Protein AF-A0A0B0PE53-F1 (afdb_monomer)

Radius of gyration: 48.27 Å; Cα contacts (8 Å, |Δi|>4): 19; chains: 1; bounding box: 64×44×140 Å

Secondary structure (DSSP, 8-state):
---HHHHHHHHHHHHHHHHHHHHHH-TTS-HHHHHHHHHHHHHHHHHHHHHHHHHHHHHHHHHHHHHHHHHHHHHHHHHHHHHHHHHH-SSSSHHHHHHHHHHHHHHHHHHHHHHHHHHHHHHHHHHHHHHHHHHHHTT-

Solvent-accessible surface area (backbone atoms only — not comparable to full-atom values): 7884 Å² total; per-residue (Å²): 131,82,52,70,70,54,53,52,52,51,52,52,54,53,52,47,56,55,52,52,58,49,32,74,72,40,81,85,53,56,70,80,59,45,60,59,47,51,52,48,53,55,53,48,51,50,51,50,51,52,53,52,52,49,53,50,50,54,51,51,51,52,51,50,52,54,50,52,51,51,54,52,51,52,51,50,54,51,54,50,50,54,50,52,53,60,71,71,63,75,85,74,63,68,70,53,53,53,51,52,53,55,52,53,54,52,54,52,56,51,52,53,53,53,52,55,51,52,51,54,52,51,53,53,53,50,54,52,55,53,51,52,53,58,53,57,67,74,74,113

Organism: Gossypium arboreum (NCBI:txid29729)

Mean predicted aligned error: 17.13 Å

Structure (mmCIF, N/CA/C/O backbone):
data_AF-A0A0B0PE53-F1
#
_entry.id   AF-A0A0B0PE53-F1
#
loop_
_atom_site.group_PDB
_atom_site.id
_atom_site.type_symbol
_atom_site.label_atom_id
_atom_site.label_alt_id
_atom_site.label_comp_id
_atom_site.label_asym_id
_atom_site.label_entity_id
_atom_site.label_seq_id
_atom_site.pdbx_PDB_ins_code
_atom_site.Cartn_x
_atom_site.Cartn_y
_atom_site.Cartn_z
_atom_site.occupancy
_atom_site.B_iso_or_equiv
_atom_site.auth_seq_id
_atom_site.auth_comp_id
_atom_site.auth_asym_id
_atom_site.auth_atom_id
_atom_site.pdbx_PDB_model_num
ATOM 1 N N . MET A 1 1 ? -27.395 4.308 7.782 1.00 54.19 1 MET A N 1
ATOM 2 C CA . MET A 1 1 ? -26.184 4.439 8.612 1.00 54.19 1 MET A CA 1
ATOM 3 C C . MET A 1 1 ? -26.620 5.073 9.913 1.00 54.19 1 MET A C 1
ATOM 5 O O . MET A 1 1 ? -27.136 6.182 9.872 1.00 54.19 1 MET A O 1
ATOM 9 N N . THR A 1 2 ? -26.555 4.344 11.019 1.00 57.62 2 THR A N 1
ATOM 10 C CA . THR A 1 2 ? -26.742 4.935 12.347 1.00 57.62 2 THR A CA 1
ATOM 11 C C . THR A 1 2 ? -25.523 5.797 12.652 1.00 57.62 2 THR A C 1
ATOM 13 O O . THR A 1 2 ? -24.411 5.466 12.244 1.00 57.62 2 THR A O 1
ATOM 16 N N . SER A 1 3 ? -25.730 6.948 13.283 1.00 84.38 3 SER A N 1
ATOM 17 C CA . SER A 1 3 ? -24.624 7.776 13.756 1.00 84.38 3 SER A CA 1
ATOM 18 C C . SER A 1 3 ? -23.896 7.056 14.893 1.00 84.38 3 SER A C 1
ATOM 20 O O . SER A 1 3 ? -24.521 6.325 15.658 1.00 84.38 3 SER A O 1
ATOM 22 N N . GLU A 1 4 ? -22.590 7.282 15.025 1.00 85.31 4 GLU A N 1
ATOM 23 C CA . GLU A 1 4 ? -21.739 6.734 16.097 1.00 85.31 4 GLU A CA 1
ATOM 24 C C . GLU A 1 4 ? -22.359 6.945 17.490 1.00 85.31 4 GLU A C 1
ATOM 26 O O . GLU A 1 4 ? -22.450 6.021 18.293 1.00 85.31 4 GLU A O 1
ATOM 31 N N . ALA A 1 5 ? -22.929 8.131 17.729 1.00 87.81 5 ALA A N 1
ATOM 32 C CA . ALA A 1 5 ? -23.667 8.438 18.954 1.00 87.81 5 ALA A CA 1
ATOM 33 C C . ALA A 1 5 ? -24.902 7.539 19.174 1.00 87.81 5 ALA A C 1
ATOM 35 O O . ALA A 1 5 ? -25.217 7.200 20.311 1.00 87.81 5 ALA A O 1
ATOM 36 N N . GLY A 1 6 ? -25.598 7.141 18.104 1.00 92.06 6 GLY A N 1
ATOM 37 C CA . GLY A 1 6 ? -26.724 6.208 18.177 1.00 92.06 6 GLY A CA 1
ATOM 38 C C . GLY A 1 6 ? -26.287 4.778 18.498 1.00 92.06 6 GLY A C 1
ATOM 39 O O . GLY A 1 6 ? -26.958 4.095 19.263 1.00 92.06 6 GLY A O 1
ATOM 40 N N . GLU A 1 7 ? -25.138 4.340 17.980 1.00 90.31 7 GLU A N 1
ATOM 41 C CA . GLU A 1 7 ? -24.580 3.018 18.290 1.00 90.31 7 GLU A CA 1
ATOM 42 C C . GLU A 1 7 ? -24.066 2.938 19.736 1.00 90.31 7 GLU A C 1
ATOM 44 O O . GLU A 1 7 ? -24.326 1.959 20.434 1.00 90.31 7 GLU A O 1
ATOM 49 N N . ILE A 1 8 ? -23.400 3.993 20.222 1.00 91.31 8 ILE A N 1
ATOM 50 C CA . ILE A 1 8 ? -22.969 4.095 21.625 1.00 91.31 8 ILE A CA 1
ATOM 51 C C . ILE A 1 8 ? -24.186 4.101 22.559 1.00 91.31 8 ILE A C 1
ATOM 53 O O . ILE A 1 8 ? -24.166 3.438 23.593 1.00 91.31 8 ILE A O 1
ATOM 57 N N . MET A 1 9 ? -25.266 4.798 22.193 1.00 91.50 9 MET A N 1
ATOM 58 C CA . MET A 1 9 ? -26.500 4.828 22.983 1.00 91.50 9 MET A CA 1
ATOM 59 C C . MET A 1 9 ? -27.156 3.444 23.101 1.00 91.50 9 MET A C 1
ATOM 61 O O . MET A 1 9 ? -27.571 3.068 24.198 1.00 91.50 9 MET A O 1
ATOM 65 N N . GLU A 1 10 ? -27.213 2.670 22.013 1.00 93.00 10 GLU A N 1
ATOM 66 C CA . GLU A 1 10 ? -27.718 1.289 22.054 1.00 93.00 10 GLU A CA 1
ATOM 67 C C . GLU A 1 10 ? -26.821 0.380 22.908 1.00 93.00 10 GLU A C 1
ATOM 69 O O . GLU A 1 10 ? -27.326 -0.317 23.787 1.00 93.00 10 GLU A O 1
ATOM 74 N N . LYS A 1 11 ? -25.489 0.462 22.758 1.00 92.31 11 LYS A N 1
ATOM 75 C CA . LYS A 1 11 ? -24.537 -0.300 23.593 1.00 92.31 11 LYS A CA 1
ATOM 76 C C . LYS A 1 11 ? -24.671 0.030 25.079 1.00 92.31 11 LYS A C 1
ATOM 78 O O . LYS A 1 11 ? -24.628 -0.869 25.914 1.00 92.31 11 LYS A O 1
ATOM 83 N N . LEU A 1 12 ? -24.851 1.305 25.428 1.00 91.81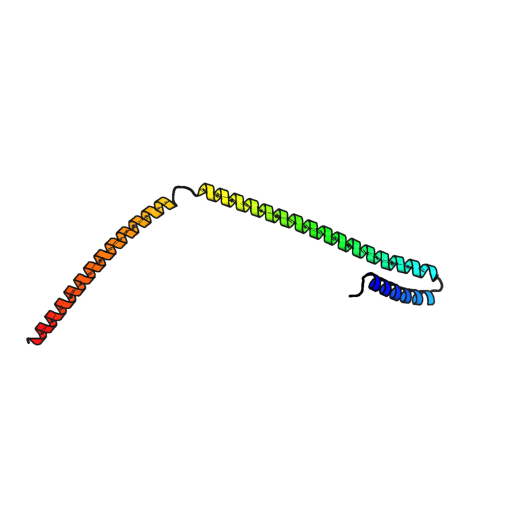 12 LEU A N 1
ATOM 84 C CA . LEU A 1 12 ? -25.088 1.723 26.813 1.00 91.81 12 LEU A CA 1
ATOM 85 C C . LEU A 1 12 ? -26.391 1.124 27.361 1.00 91.81 12 LEU A C 1
ATOM 87 O O . LEU A 1 12 ? -26.417 0.663 28.500 1.00 91.81 12 LEU A O 1
ATOM 91 N N . LYS A 1 13 ? -27.459 1.090 26.555 1.00 92.25 13 LYS A N 1
ATOM 92 C CA . LYS A 1 13 ? -28.759 0.525 26.943 1.00 92.25 13 LYS A CA 1
ATOM 93 C C . LYS A 1 13 ? -28.705 -0.995 27.123 1.00 92.25 13 LYS A C 1
ATOM 95 O O . LYS A 1 13 ? -29.251 -1.504 28.099 1.00 92.25 13 LYS A O 1
ATO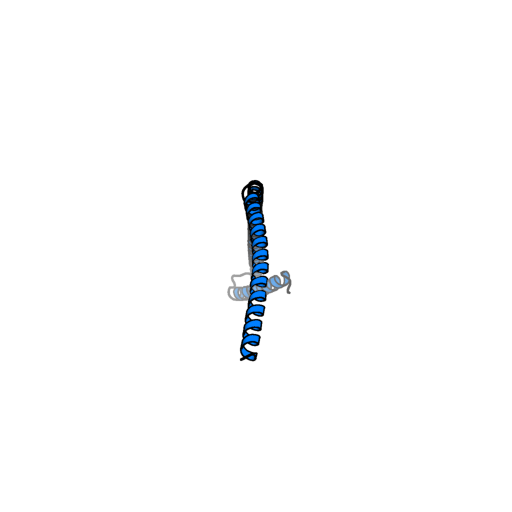M 100 N N . GLU A 1 14 ? -28.018 -1.702 26.228 1.00 92.75 14 GLU A N 1
ATOM 101 C CA . GLU A 1 14 ? -27.769 -3.145 26.329 1.00 92.75 14 GLU A CA 1
ATOM 102 C C . GLU A 1 14 ? -26.943 -3.475 27.580 1.00 92.75 14 GLU A C 1
ATOM 104 O O . GLU A 1 14 ? -27.356 -4.286 28.412 1.00 92.75 14 GLU A O 1
ATOM 109 N N . LYS A 1 15 ? -25.827 -2.764 27.789 1.00 91.31 15 LYS A N 1
ATOM 110 C CA . LYS A 1 15 ? -24.951 -2.970 28.950 1.00 91.31 15 LYS A CA 1
ATOM 111 C C . LYS A 1 15 ? -25.646 -2.654 30.274 1.00 91.31 15 LYS A C 1
ATOM 113 O O . LYS A 1 15 ? -25.382 -3.314 31.279 1.00 91.31 15 LYS A O 1
ATOM 118 N N . LYS A 1 16 ? -26.562 -1.683 30.278 1.00 89.06 16 LYS A N 1
ATOM 119 C CA . LYS A 1 16 ? -27.407 -1.380 31.435 1.00 89.06 16 LYS A CA 1
ATOM 120 C C . LYS A 1 16 ? -28.317 -2.544 31.806 1.00 89.06 16 LYS A C 1
ATOM 122 O O . LYS A 1 16 ? -28.345 -2.919 32.974 1.00 89.06 16 LYS A O 1
ATOM 127 N N . ALA A 1 17 ? -28.985 -3.155 30.829 1.00 89.62 17 ALA A N 1
ATOM 128 C CA . ALA A 1 17 ? -29.819 -4.329 31.074 1.00 89.62 17 ALA A CA 1
ATOM 129 C C . ALA A 1 17 ? -28.999 -5.512 31.628 1.00 89.62 17 ALA A C 1
ATOM 131 O O . ALA A 1 17 ? -29.432 -6.169 32.573 1.00 89.62 17 ALA A O 1
ATOM 132 N N . GLU A 1 18 ? -27.785 -5.744 31.111 1.00 87.69 18 GLU A N 1
ATOM 133 C CA . GLU A 1 18 ? -26.878 -6.771 31.646 1.00 87.69 18 GLU A CA 1
ATOM 134 C C . GLU A 1 18 ? -26.531 -6.520 33.121 1.00 87.69 18 GLU A C 1
ATOM 136 O O . GLU A 1 18 ? -26.708 -7.400 33.962 1.00 87.69 18 GLU A O 1
ATOM 141 N N . TYR A 1 19 ? -26.072 -5.318 33.475 1.00 84.38 19 TYR A N 1
ATOM 142 C CA . TYR A 1 19 ? -25.681 -5.030 34.857 1.00 84.38 19 TYR A CA 1
ATOM 143 C C . TYR A 1 19 ? -26.871 -4.986 35.833 1.00 84.38 19 TYR A C 1
ATOM 145 O O . TYR A 1 19 ? -26.710 -5.384 36.986 1.00 84.38 19 TYR A O 1
ATOM 153 N N . GLU A 1 20 ? -28.060 -4.558 35.398 1.00 84.81 20 GLU A N 1
ATOM 154 C CA . GLU A 1 20 ? -29.277 -4.534 36.227 1.00 84.81 20 GLU A CA 1
ATOM 155 C C . GLU A 1 20 ? -29.734 -5.955 36.607 1.00 84.81 20 GLU A C 1
ATOM 157 O O . GLU A 1 20 ? -30.103 -6.207 37.756 1.00 84.81 20 GLU A O 1
ATOM 162 N N . THR A 1 21 ? -29.601 -6.924 35.690 1.00 86.12 21 THR A N 1
ATOM 163 C CA . THR A 1 21 ? -29.866 -8.344 35.994 1.00 86.12 21 THR A CA 1
ATOM 164 C C . THR A 1 21 ? -28.873 -8.931 37.004 1.00 86.12 21 THR A C 1
ATOM 166 O O . THR A 1 21 ? -29.265 -9.692 37.894 1.00 86.12 21 THR A O 1
ATOM 169 N N . VAL A 1 22 ? -27.597 -8.536 36.926 1.00 82.31 22 VAL A N 1
ATOM 170 C CA . VAL A 1 22 ? -26.555 -8.958 37.877 1.00 82.31 22 VAL A CA 1
ATOM 171 C C . VAL A 1 22 ? -26.784 -8.340 39.256 1.00 82.31 22 VAL A C 1
ATOM 173 O O . VAL A 1 22 ? -26.758 -9.062 40.248 1.00 82.31 22 VAL A O 1
ATOM 176 N N . ALA A 1 23 ? -27.083 -7.044 39.338 1.00 76.75 23 ALA A N 1
ATOM 177 C CA . ALA A 1 23 ? -27.358 -6.366 40.607 1.00 76.75 23 ALA A CA 1
ATOM 178 C C . ALA A 1 23 ? -28.654 -6.845 41.279 1.00 76.75 23 ALA A C 1
ATOM 180 O O . ALA A 1 23 ? -28.739 -6.895 42.503 1.00 76.75 23 ALA A O 1
ATOM 181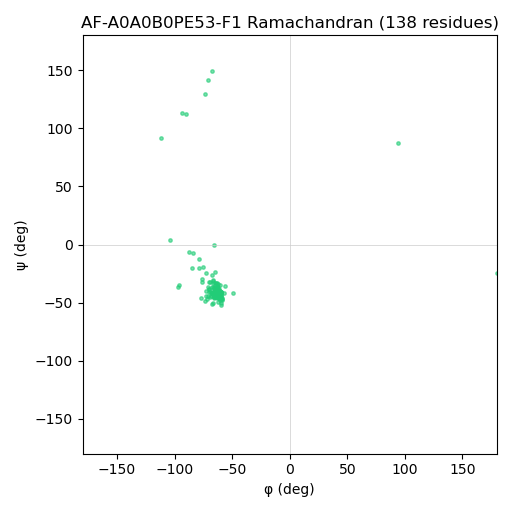 N N . SER A 1 24 ? -29.650 -7.271 40.493 1.00 80.44 24 SER A N 1
ATOM 182 C CA . SER A 1 24 ? -30.841 -7.934 41.035 1.00 80.44 24 SER A CA 1
ATOM 183 C C . SER A 1 24 ? -30.523 -9.281 41.700 1.00 80.44 24 SER A C 1
ATOM 185 O O . SER A 1 24 ? -31.311 -9.743 42.525 1.00 80.44 24 SER A O 1
ATOM 187 N N . THR A 1 25 ? -29.410 -9.923 41.334 1.00 82.50 25 THR A N 1
ATOM 188 C CA . THR A 1 25 ? -28.965 -11.212 41.893 1.00 82.50 25 THR A CA 1
ATOM 189 C C . THR A 1 25 ? -27.950 -11.016 43.023 1.00 82.50 25 THR A C 1
ATOM 191 O O . THR A 1 25 ? -27.955 -11.760 44.002 1.00 82.50 25 THR A O 1
ATOM 194 N N . ASP A 1 26 ? -27.102 -9.996 42.910 1.00 74.38 26 ASP A N 1
ATOM 195 C CA . ASP A 1 26 ? -26.085 -9.616 43.886 1.00 74.38 26 ASP A CA 1
ATOM 196 C C . ASP A 1 26 ? -26.455 -8.272 44.531 1.00 74.38 26 ASP A C 1
ATOM 198 O O . ASP A 1 26 ? -26.103 -7.197 44.040 1.00 74.38 26 ASP A O 1
ATOM 202 N N . SER A 1 27 ? -27.170 -8.333 45.664 1.00 70.81 27 SER A N 1
ATOM 203 C CA . SER A 1 27 ? -27.677 -7.143 46.370 1.00 70.81 27 SER A CA 1
ATOM 204 C C . SER A 1 27 ? -26.576 -6.244 46.954 1.00 70.81 27 SER A C 1
ATOM 206 O O . SER A 1 27 ? -26.888 -5.246 47.607 1.00 70.81 27 SER A O 1
ATOM 208 N N . SER A 1 28 ? -25.300 -6.606 46.787 1.00 71.38 28 SER A N 1
ATOM 209 C CA . SER A 1 28 ? -24.157 -5.782 47.185 1.00 71.38 28 SER A CA 1
ATOM 210 C C . SER A 1 28 ? -23.858 -4.649 46.190 1.00 71.38 28 SER A C 1
ATOM 212 O O . SER A 1 28 ? -23.117 -3.719 46.519 1.00 71.38 28 SER A O 1
ATOM 214 N N . VAL A 1 29 ? -24.456 -4.680 44.992 1.00 65.88 29 VAL A N 1
ATOM 215 C CA . VAL A 1 29 ? -24.217 -3.700 43.924 1.00 65.88 29 VAL A CA 1
ATOM 216 C C . VAL A 1 29 ? -25.249 -2.561 43.976 1.00 65.88 29 VAL A C 1
ATOM 218 O O . VAL A 1 29 ? -26.431 -2.758 43.711 1.00 65.88 29 VAL A O 1
ATOM 221 N N . ASN A 1 30 ? -24.806 -1.337 44.290 1.00 71.25 30 ASN A N 1
ATOM 222 C CA . ASN A 1 30 ? -25.643 -0.126 44.251 1.00 71.25 30 ASN A CA 1
ATOM 223 C C . ASN A 1 30 ? -25.920 0.319 42.796 1.00 71.25 30 ASN A C 1
ATOM 225 O O . ASN A 1 30 ? -24.974 0.508 42.033 1.00 71.25 30 ASN A O 1
ATOM 229 N N . LEU A 1 31 ? -27.189 0.561 42.442 1.00 66.69 31 LEU A N 1
ATOM 230 C CA . LEU A 1 31 ? -27.639 1.012 41.115 1.00 66.69 31 LEU A CA 1
ATOM 231 C C . LEU A 1 31 ? -26.963 2.313 40.639 1.00 66.69 31 LEU A C 1
ATOM 233 O O . LEU A 1 31 ? -26.625 2.433 39.467 1.00 66.69 31 LEU A O 1
ATOM 237 N N . GLU A 1 32 ? -26.677 3.262 41.532 1.00 68.56 32 GLU A N 1
ATOM 238 C CA . GLU A 1 32 ? -26.036 4.536 41.153 1.00 68.56 32 GLU A CA 1
ATOM 239 C C . GLU A 1 32 ? -24.527 4.376 40.851 1.00 68.56 32 GLU A C 1
ATOM 241 O O . GLU A 1 32 ? -23.928 5.165 40.118 1.00 68.56 32 GLU A O 1
ATOM 246 N N . ASN A 1 33 ? -23.911 3.283 41.326 1.00 77.69 33 ASN A N 1
ATOM 247 C CA . ASN A 1 33 ? -22.570 2.865 40.901 1.00 77.69 33 ASN A CA 1
ATOM 248 C C . ASN A 1 33 ? -22.580 2.145 39.542 1.00 77.69 33 ASN A C 1
ATOM 250 O O . ASN A 1 33 ? -21.536 2.075 38.892 1.00 77.69 33 ASN A O 1
ATOM 254 N N . ILE A 1 34 ? -23.724 1.609 39.106 1.00 80.19 34 ILE A N 1
ATOM 255 C CA . ILE A 1 34 ? -23.837 0.849 37.855 1.00 80.19 34 ILE A CA 1
ATOM 256 C C . ILE A 1 34 ? -23.771 1.782 36.649 1.00 80.19 34 ILE A C 1
ATOM 258 O O . ILE A 1 34 ? -22.960 1.540 35.758 1.00 80.19 34 ILE A O 1
ATOM 262 N N . ASP A 1 35 ? -24.542 2.871 36.641 1.00 82.94 35 ASP A N 1
ATOM 263 C CA . ASP A 1 35 ? -24.565 3.803 35.505 1.00 82.94 35 ASP A CA 1
ATOM 264 C C . ASP A 1 35 ? -23.175 4.424 35.257 1.00 82.94 35 ASP A C 1
ATOM 266 O O . ASP A 1 35 ? -22.672 4.413 34.131 1.00 82.94 35 ASP A O 1
ATOM 270 N N . ASN A 1 36 ? -22.486 4.864 36.316 1.00 85.62 36 ASN A N 1
ATOM 271 C CA . ASN A 1 36 ? -21.125 5.410 36.221 1.00 85.62 36 ASN A CA 1
ATOM 272 C C . ASN A 1 36 ? -20.102 4.378 35.719 1.00 85.62 36 ASN A C 1
ATOM 274 O O . ASN A 1 36 ? -19.207 4.705 34.932 1.00 85.62 36 ASN A O 1
ATOM 278 N N . ARG A 1 37 ? -20.234 3.120 36.154 1.00 85.44 37 ARG A N 1
ATOM 279 C CA . ARG A 1 37 ? -19.369 2.021 35.715 1.00 85.44 37 ARG A CA 1
ATOM 280 C C . ARG A 1 37 ? -19.601 1.667 34.247 1.00 85.44 37 ARG A C 1
ATOM 282 O O . ARG A 1 37 ? -18.632 1.550 33.507 1.00 85.44 37 ARG A O 1
ATOM 289 N N . ILE A 1 38 ? -20.856 1.577 33.805 1.00 88.75 38 ILE A N 1
ATOM 290 C CA . ILE A 1 38 ? -21.201 1.300 32.402 1.00 88.75 38 ILE A CA 1
ATOM 291 C C . ILE A 1 38 ? -20.664 2.395 31.480 1.00 88.75 38 ILE A C 1
ATOM 293 O O . ILE A 1 38 ? -20.059 2.086 30.454 1.00 88.75 38 ILE A O 1
ATOM 297 N N . ILE A 1 39 ? -20.853 3.666 31.849 1.00 87.75 39 ILE A N 1
ATOM 298 C CA . ILE A 1 39 ? -20.350 4.803 31.068 1.00 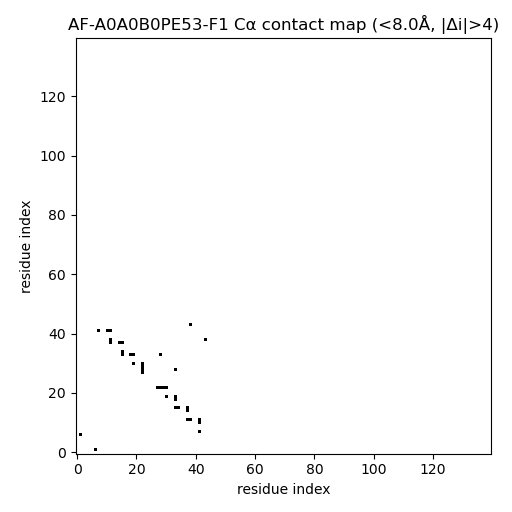87.75 39 ILE A CA 1
ATOM 299 C C . ILE A 1 39 ? -18.826 4.722 30.944 1.00 87.75 39 ILE A C 1
ATOM 301 O O . ILE A 1 39 ? -18.289 4.892 29.851 1.00 87.75 39 ILE A O 1
ATOM 305 N N . THR A 1 40 ? -18.132 4.412 32.041 1.00 88.94 40 THR A N 1
ATOM 306 C CA . THR A 1 40 ? -16.668 4.292 32.053 1.00 88.94 40 THR A CA 1
ATOM 307 C C . THR A 1 40 ? -16.183 3.122 31.196 1.00 88.94 40 THR A C 1
ATOM 309 O O . THR A 1 40 ? -15.240 3.288 30.426 1.00 88.94 40 THR A O 1
ATOM 312 N N . ASP A 1 41 ? -16.839 1.963 31.274 1.00 90.56 41 ASP A N 1
ATOM 313 C CA . ASP A 1 41 ? -16.470 0.773 30.503 1.00 90.56 41 ASP A CA 1
ATOM 314 C C . ASP A 1 41 ? -16.696 0.997 28.998 1.00 90.56 41 ASP A C 1
ATOM 316 O O . ASP A 1 41 ? -15.791 0.784 28.192 1.00 90.56 41 ASP A O 1
ATOM 320 N N . VAL A 1 42 ? -17.885 1.468 28.601 1.00 91.94 42 VAL A N 1
ATOM 321 C CA . VAL A 1 42 ? -18.235 1.656 27.183 1.00 91.94 42 VAL A CA 1
ATOM 322 C C . VAL A 1 42 ? -17.405 2.774 26.557 1.00 91.94 42 VAL A C 1
ATOM 324 O O . VAL A 1 42 ? -16.767 2.556 25.528 1.00 91.94 42 VAL A O 1
ATOM 327 N N . LEU A 1 43 ? -17.354 3.955 27.182 1.00 91.00 43 LEU A N 1
ATOM 328 C CA . LEU A 1 43 ? -16.588 5.080 26.635 1.00 91.00 43 LEU A CA 1
ATOM 329 C C . LEU A 1 43 ? -15.075 4.848 26.732 1.00 91.00 43 LEU A C 1
ATOM 331 O O . LEU A 1 43 ? -14.328 5.296 25.859 1.00 91.00 43 LEU A O 1
ATOM 335 N N . GLY A 1 44 ? -14.611 4.139 27.763 1.00 90.81 44 GLY A N 1
ATOM 336 C CA . GLY A 1 44 ? -13.205 3.778 27.931 1.00 90.81 44 GLY A CA 1
ATOM 337 C C . GLY A 1 44 ? -12.717 2.816 26.847 1.00 90.81 44 GLY A C 1
ATOM 338 O O . GLY A 1 44 ? -11.655 3.038 26.260 1.00 90.81 44 GLY A O 1
ATOM 339 N N . LEU A 1 45 ? -13.509 1.788 26.527 1.00 90.25 45 LEU A N 1
ATOM 340 C CA . LEU A 1 45 ? -13.203 0.851 25.443 1.00 90.25 45 LEU A CA 1
ATOM 341 C C . LEU A 1 45 ? -13.264 1.527 24.066 1.00 90.25 45 LEU A C 1
ATOM 343 O O . LEU A 1 45 ? -12.373 1.303 23.244 1.00 90.25 45 LEU A O 1
ATOM 347 N N . GLU A 1 46 ? -14.249 2.397 23.833 1.00 91.56 46 GLU A N 1
ATOM 348 C CA . GLU A 1 46 ? -14.359 3.169 22.588 1.00 91.56 46 GLU A CA 1
ATOM 349 C C . GLU A 1 46 ? -13.143 4.096 22.401 1.00 91.56 46 GLU A C 1
ATOM 351 O O . GLU A 1 46 ? -12.498 4.097 21.351 1.00 91.56 46 GLU A O 1
ATOM 356 N N . SER A 1 47 ? -12.729 4.793 23.466 1.00 91.44 47 SER A N 1
ATOM 357 C CA . SER A 1 47 ? -11.530 5.646 23.466 1.00 91.44 47 SER A CA 1
ATOM 358 C C . SER A 1 47 ? -10.254 4.848 23.173 1.00 91.44 47 SER A C 1
ATOM 360 O O . SER A 1 47 ? -9.375 5.297 22.430 1.00 91.44 47 SER A O 1
ATOM 362 N N . GLN A 1 48 ? -10.137 3.637 23.726 1.00 94.12 48 GLN A N 1
ATOM 363 C CA . GLN A 1 48 ? -9.011 2.743 23.457 1.00 94.12 48 GLN A CA 1
ATOM 364 C C . GLN A 1 48 ? -8.994 2.277 21.995 1.00 94.12 48 GLN A C 1
ATOM 366 O O . GLN A 1 48 ? -7.931 2.262 21.361 1.00 94.12 48 GLN A O 1
ATOM 371 N N . ALA A 1 49 ? -10.155 1.903 21.453 1.00 91.06 49 ALA A N 1
ATOM 372 C CA . ALA A 1 49 ? -10.297 1.514 20.057 1.00 91.06 49 ALA A CA 1
ATOM 373 C C . ALA A 1 49 ? -9.890 2.670 19.134 1.00 91.06 49 ALA A C 1
ATOM 375 O O . ALA A 1 49 ? -9.043 2.486 18.255 1.00 91.06 49 ALA A O 1
ATOM 376 N N . GLN A 1 50 ? -10.381 3.881 19.401 1.00 93.44 50 GLN A N 1
ATOM 377 C CA . GLN A 1 50 ? -10.041 5.079 18.641 1.00 93.44 50 GLN A CA 1
ATOM 378 C C . GLN A 1 50 ? -8.537 5.390 18.691 1.00 93.44 50 GLN A C 1
ATOM 380 O O . GLN A 1 50 ? -7.922 5.644 17.652 1.00 93.44 50 GLN A O 1
ATOM 385 N N . ALA A 1 51 ? -7.907 5.287 19.866 1.00 95.25 51 ALA A N 1
ATOM 386 C CA . ALA A 1 51 ? -6.463 5.473 20.014 1.00 95.25 51 ALA A CA 1
ATOM 387 C C . ALA A 1 51 ? -5.656 4.439 19.208 1.00 95.25 51 ALA A C 1
ATOM 389 O O . ALA A 1 51 ? -4.631 4.771 18.606 1.00 95.25 51 ALA A O 1
ATOM 390 N N . LYS A 1 52 ? -6.118 3.183 19.152 1.00 96.94 52 LYS A N 1
ATOM 391 C CA . LYS A 1 52 ? -5.483 2.132 18.344 1.00 96.94 52 LYS A CA 1
ATOM 392 C C . LYS A 1 52 ? -5.630 2.406 16.851 1.00 96.94 52 LYS A C 1
ATOM 394 O O . LYS A 1 52 ? -4.657 2.259 16.115 1.00 96.94 52 LYS A O 1
ATOM 399 N N . VAL A 1 53 ? -6.807 2.848 16.413 1.00 96.75 53 VAL A N 1
ATOM 400 C CA . VAL A 1 53 ? -7.033 3.247 15.020 1.00 96.75 53 VAL A CA 1
ATOM 401 C C . VAL A 1 53 ? -6.133 4.426 14.649 1.00 96.75 53 VAL A C 1
ATOM 403 O O . VAL A 1 53 ? -5.531 4.407 13.578 1.00 96.75 53 VAL A O 1
ATOM 406 N N . GLN A 1 54 ? -5.976 5.418 15.529 1.00 97.62 54 GLN A N 1
ATOM 407 C CA . GLN A 1 54 ? -5.100 6.554 15.256 1.00 97.62 54 GLN A CA 1
ATOM 408 C C . GLN A 1 54 ? -3.634 6.131 15.117 1.00 97.62 54 GLN A C 1
ATOM 410 O O . GLN A 1 54 ? -2.993 6.484 14.134 1.00 97.62 54 GLN A O 1
ATOM 415 N N . ARG A 1 55 ? -3.131 5.280 16.021 1.00 97.94 55 ARG A N 1
ATOM 416 C CA . ARG A 1 55 ? -1.771 4.725 15.906 1.00 97.94 55 ARG A CA 1
ATOM 417 C C . ARG A 1 55 ? -1.552 3.984 14.588 1.00 97.94 55 ARG A C 1
ATOM 419 O O . ARG A 1 55 ? -0.496 4.122 13.980 1.00 97.94 55 ARG A O 1
ATOM 426 N N . LEU A 1 56 ? -2.539 3.205 14.144 1.00 98.19 56 LEU A N 1
ATOM 427 C CA . LEU A 1 56 ? -2.470 2.512 12.856 1.00 98.19 56 LEU A CA 1
ATOM 428 C C . LEU A 1 56 ? -2.452 3.499 11.686 1.00 98.19 56 LEU A C 1
ATOM 430 O O . LEU A 1 56 ? -1.677 3.311 10.753 1.00 98.19 5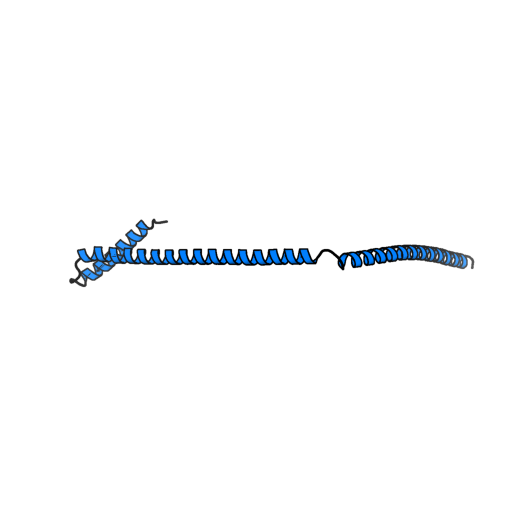6 LEU A O 1
ATOM 434 N N . ARG A 1 57 ? -3.257 4.569 11.740 1.00 98.06 57 ARG A N 1
ATOM 435 C CA . ARG A 1 57 ? -3.214 5.638 10.731 1.00 98.06 57 ARG A CA 1
ATOM 436 C C . ARG A 1 57 ? -1.831 6.277 10.659 1.00 98.06 57 ARG A C 1
ATOM 438 O O . ARG A 1 57 ? -1.288 6.392 9.565 1.00 98.06 57 ARG A O 1
ATOM 445 N N . ASP A 1 58 ? -1.242 6.615 11.801 1.00 97.88 58 ASP A N 1
ATOM 446 C CA . ASP A 1 58 ? 0.083 7.239 11.854 1.00 97.88 58 ASP A CA 1
ATOM 447 C C . ASP A 1 58 ? 1.166 6.305 11.280 1.00 97.88 58 ASP A C 1
ATOM 449 O O . ASP A 1 58 ? 2.020 6.735 10.503 1.00 97.88 58 ASP A O 1
ATOM 453 N N . GLN A 1 59 ? 1.093 5.002 11.581 1.00 98.19 59 GLN A N 1
ATOM 454 C CA . GLN A 1 59 ? 1.984 3.990 11.000 1.00 98.19 59 GLN A CA 1
ATOM 455 C C . GLN A 1 59 ? 1.828 3.872 9.481 1.00 98.19 59 GLN A C 1
ATOM 457 O O . GLN A 1 59 ? 2.830 3.806 8.768 1.00 98.19 59 GLN A O 1
ATOM 462 N N . ILE A 1 60 ? 0.591 3.870 8.977 1.00 97.62 60 ILE A N 1
ATOM 463 C CA . ILE A 1 60 ? 0.309 3.819 7.538 1.00 97.62 60 ILE A CA 1
ATOM 464 C C . ILE A 1 60 ? 0.890 5.049 6.842 1.00 97.62 60 ILE A C 1
ATOM 466 O O . ILE A 1 60 ? 1.570 4.901 5.829 1.00 97.62 60 ILE A O 1
ATOM 470 N N . VAL A 1 61 ? 0.679 6.245 7.396 1.00 97.81 61 VAL A N 1
ATOM 471 C CA . VAL A 1 61 ? 1.235 7.488 6.843 1.00 97.81 61 VAL A CA 1
ATOM 472 C C . VAL A 1 61 ? 2.760 7.420 6.812 1.00 97.81 61 VAL A C 1
ATOM 474 O O . VAL A 1 61 ? 3.364 7.691 5.777 1.00 97.81 61 VAL A O 1
ATOM 477 N N . HIS A 1 62 ? 3.392 6.987 7.903 1.00 97.31 62 HIS A N 1
ATOM 478 C CA . HIS A 1 62 ? 4.844 6.833 7.954 1.00 97.31 62 HIS A CA 1
ATOM 479 C C . HIS A 1 62 ? 5.364 5.846 6.894 1.00 97.31 62 HIS A C 1
ATOM 481 O O . HIS A 1 62 ? 6.328 6.140 6.187 1.00 97.31 62 HIS A O 1
ATOM 487 N N . MET A 1 63 ? 4.709 4.691 6.737 1.00 96.81 63 MET A N 1
ATOM 488 C CA . MET A 1 63 ? 5.060 3.708 5.706 1.00 96.81 63 MET A CA 1
ATOM 489 C C . MET A 1 63 ? 4.864 4.243 4.284 1.00 96.81 63 MET A C 1
ATOM 491 O O . MET A 1 63 ? 5.657 3.941 3.393 1.00 96.81 63 MET A O 1
ATOM 495 N N . GLN A 1 64 ? 3.817 5.033 4.048 1.00 96.88 64 GLN A N 1
ATOM 496 C CA . GLN A 1 64 ? 3.578 5.659 2.749 1.00 96.88 64 GLN A CA 1
ATOM 497 C C . GLN A 1 64 ? 4.677 6.667 2.413 1.00 96.88 64 GLN A C 1
ATOM 499 O O . GLN A 1 64 ? 5.209 6.628 1.305 1.00 96.88 64 GLN A O 1
ATOM 504 N N . VAL A 1 65 ? 5.058 7.520 3.369 1.00 97.00 65 VAL A N 1
ATOM 505 C CA . VAL A 1 65 ? 6.140 8.498 3.189 1.00 97.00 65 VAL A CA 1
ATOM 506 C C . VAL A 1 65 ? 7.455 7.791 2.864 1.00 97.00 65 VAL A C 1
ATOM 508 O O . VAL A 1 65 ? 8.070 8.107 1.846 1.00 97.00 65 VAL A O 1
ATOM 511 N N . SER A 1 66 ? 7.843 6.779 3.647 1.00 96.88 66 SER A N 1
ATOM 512 C CA . SER A 1 66 ? 9.096 6.054 3.401 1.00 96.88 66 SER A CA 1
ATOM 513 C C . SER A 1 66 ? 9.098 5.320 2.055 1.00 96.88 66 SER A C 1
ATOM 515 O O . SER A 1 66 ? 10.106 5.314 1.348 1.00 96.88 66 SER A O 1
ATOM 517 N N . THR A 1 67 ? 7.958 4.760 1.643 1.00 94.06 67 THR A N 1
ATOM 518 C CA . THR A 1 67 ? 7.817 4.105 0.333 1.00 94.06 67 THR A CA 1
ATOM 519 C C . THR A 1 67 ? 7.974 5.109 -0.811 1.00 94.06 67 THR A C 1
ATOM 521 O O . THR A 1 67 ? 8.687 4.845 -1.781 1.00 94.06 67 THR A O 1
ATOM 524 N N . VAL A 1 68 ? 7.347 6.284 -0.706 1.00 97.56 68 VAL A N 1
ATOM 525 C CA . VAL A 1 68 ? 7.463 7.346 -1.718 1.00 97.56 68 VAL A CA 1
ATOM 526 C C . VAL A 1 68 ? 8.901 7.858 -1.818 1.00 97.56 68 VAL A C 1
ATOM 528 O O . VAL A 1 68 ? 9.410 8.042 -2.927 1.00 97.56 68 VAL A O 1
ATOM 531 N N . GLU A 1 69 ? 9.585 8.038 -0.688 1.00 97.06 69 GLU A N 1
ATOM 532 C CA . GLU A 1 69 ? 10.997 8.432 -0.663 1.00 97.06 69 GLU A CA 1
ATOM 533 C C . GLU A 1 69 ? 11.894 7.404 -1.364 1.00 97.06 69 GLU A C 1
ATOM 535 O O . GLU A 1 69 ? 12.709 7.780 -2.214 1.00 97.06 69 GLU A O 1
ATOM 540 N N . GLN A 1 70 ? 11.700 6.109 -1.094 1.00 93.81 70 GLN A N 1
ATOM 541 C CA . GLN A 1 70 ? 12.443 5.036 -1.763 1.00 93.81 70 GLN A CA 1
ATOM 542 C C . GLN A 1 70 ? 12.200 5.024 -3.280 1.00 93.81 70 GLN A C 1
ATOM 544 O O . GLN A 1 70 ? 13.149 4.922 -4.061 1.00 93.81 70 GLN A O 1
ATOM 549 N N . ILE A 1 71 ? 10.949 5.193 -3.723 1.00 96.75 71 ILE A N 1
ATOM 550 C CA . ILE A 1 71 ? 10.608 5.283 -5.154 1.00 96.75 71 ILE A CA 1
ATOM 551 C C . ILE A 1 71 ? 11.305 6.484 -5.808 1.00 96.75 71 ILE A C 1
ATOM 553 O O . ILE A 1 71 ? 11.815 6.373 -6.930 1.00 96.75 71 ILE A O 1
ATOM 557 N N . ALA A 1 72 ? 11.350 7.629 -5.124 1.00 96.50 72 ALA A N 1
ATOM 558 C CA . ALA A 1 72 ? 12.041 8.816 -5.615 1.00 96.50 72 ALA A CA 1
ATOM 559 C C . ALA A 1 72 ? 13.559 8.593 -5.718 1.00 96.50 72 ALA A C 1
ATOM 561 O O . ALA A 1 72 ? 14.193 9.049 -6.675 1.00 96.50 72 ALA A O 1
ATOM 562 N N . GLU A 1 73 ? 14.159 7.874 -4.769 1.00 97.50 73 GLU A N 1
ATOM 563 C CA . GLU A 1 73 ? 15.581 7.531 -4.803 1.00 97.50 73 GLU A CA 1
ATOM 564 C C . GLU A 1 73 ? 15.921 6.599 -5.973 1.00 97.50 73 GLU A C 1
ATOM 566 O O . GLU A 1 73 ? 16.870 6.863 -6.720 1.00 97.50 73 GLU A O 1
ATOM 571 N N . VAL A 1 74 ? 15.120 5.552 -6.190 1.00 97.12 74 VAL A N 1
ATOM 572 C CA . VAL A 1 74 ? 15.277 4.639 -7.334 1.00 97.12 74 VAL A CA 1
ATOM 573 C C . VAL A 1 74 ? 15.168 5.405 -8.653 1.00 97.12 74 VAL A C 1
ATOM 575 O O . VAL A 1 74 ? 16.040 5.268 -9.514 1.00 97.12 74 VAL A O 1
ATOM 578 N N . HIS A 1 75 ? 14.174 6.287 -8.797 1.00 95.31 75 HIS A N 1
ATOM 579 C CA . HIS A 1 75 ? 14.041 7.136 -9.985 1.00 95.31 75 HIS A CA 1
ATOM 580 C C . HIS A 1 75 ? 15.253 8.051 -10.203 1.00 95.31 75 HIS A C 1
ATOM 582 O O . HIS A 1 75 ? 15.712 8.204 -11.338 1.00 95.31 75 HIS A O 1
ATOM 588 N N . ARG A 1 76 ? 15.814 8.642 -9.138 1.00 96.94 76 ARG A N 1
ATOM 589 C CA . ARG A 1 76 ? 17.045 9.447 -9.238 1.00 96.94 76 ARG A CA 1
ATOM 590 C C . ARG A 1 76 ? 18.229 8.610 -9.719 1.00 96.94 76 ARG A C 1
ATOM 592 O O . ARG A 1 76 ? 18.954 9.061 -10.607 1.00 96.94 76 ARG A O 1
ATOM 599 N N . LYS A 1 77 ? 18.416 7.404 -9.169 1.00 97.19 77 LYS A N 1
ATOM 600 C CA . LYS A 1 77 ? 19.486 6.479 -9.588 1.00 97.19 77 LYS A CA 1
ATOM 601 C C . LYS A 1 77 ? 19.337 6.092 -11.058 1.00 97.19 77 LYS A C 1
ATOM 603 O O . LYS A 1 77 ? 20.304 6.207 -11.808 1.00 97.19 77 LYS A O 1
ATOM 608 N N . TYR A 1 78 ? 18.126 5.740 -11.489 1.00 93.12 78 TYR A N 1
ATOM 609 C CA . TYR A 1 78 ? 17.838 5.419 -12.887 1.00 93.12 78 TYR A CA 1
ATOM 610 C C . TYR A 1 78 ? 18.154 6.591 -13.828 1.00 93.12 78 TYR A C 1
ATOM 612 O O . TYR A 1 78 ? 18.871 6.426 -14.814 1.00 93.12 78 TYR A O 1
ATOM 620 N N . LYS A 1 79 ? 17.707 7.807 -13.486 1.00 94.69 79 LYS A N 1
ATOM 621 C CA . LYS A 1 79 ? 17.991 9.016 -14.276 1.00 94.69 79 LYS A CA 1
ATOM 622 C C . LYS A 1 79 ? 19.492 9.294 -14.389 1.00 94.69 79 LYS A C 1
ATOM 624 O O . LYS A 1 79 ? 19.968 9.656 -15.464 1.00 94.69 79 LYS A O 1
ATOM 629 N N . LYS A 1 80 ? 20.247 9.103 -13.302 1.00 95.06 80 LYS A N 1
ATOM 630 C CA . LYS A 1 80 ? 21.709 9.255 -13.300 1.00 95.06 80 LYS A CA 1
ATOM 631 C C . LYS A 1 80 ? 22.381 8.227 -14.213 1.00 95.06 80 LYS A C 1
ATOM 633 O O . LYS A 1 80 ? 23.259 8.596 -14.987 1.00 95.06 80 LYS A O 1
ATOM 638 N N . LEU A 1 81 ? 21.940 6.970 -14.169 1.00 93.12 81 LEU A N 1
ATOM 639 C CA . LEU A 1 81 ? 22.457 5.915 -15.041 1.00 93.12 81 LEU A CA 1
ATOM 640 C C . LEU A 1 81 ? 22.162 6.210 -16.520 1.00 93.12 81 LEU A C 1
ATOM 642 O O . LEU A 1 81 ? 23.045 6.089 -17.365 1.00 93.12 81 LEU A O 1
ATOM 646 N N . GLN A 1 82 ? 20.955 6.688 -16.832 1.00 87.44 82 GLN A N 1
ATOM 647 C CA . GLN A 1 82 ? 20.580 7.095 -18.188 1.00 87.44 82 GLN A CA 1
ATOM 648 C C . GLN A 1 82 ? 21.454 8.251 -18.708 1.00 87.44 82 GLN A C 1
ATOM 650 O O . GLN A 1 82 ? 21.839 8.263 -19.877 1.00 87.44 82 GLN A O 1
ATOM 655 N N . GLN A 1 83 ? 21.796 9.214 -17.846 1.00 90.62 83 GLN A N 1
ATOM 656 C CA . GLN A 1 83 ? 22.716 10.304 -18.187 1.00 90.62 83 GLN A CA 1
ATOM 657 C C . GLN A 1 83 ? 24.143 9.805 -18.427 1.00 90.62 83 GLN A C 1
ATOM 659 O O . GLN A 1 83 ? 24.771 10.235 -19.390 1.00 90.62 83 GLN A O 1
ATOM 664 N N . GLN A 1 84 ? 24.639 8.886 -17.593 1.00 87.62 84 GLN A N 1
ATOM 665 C CA . GLN A 1 84 ? 25.956 8.274 -17.784 1.00 87.62 84 GLN A CA 1
ATOM 666 C C . GLN A 1 84 ? 26.029 7.513 -19.109 1.00 87.62 84 GLN A C 1
ATOM 668 O O . GLN A 1 84 ? 26.961 7.726 -19.875 1.00 87.62 84 GLN A O 1
ATOM 673 N N . LEU A 1 85 ? 25.018 6.703 -19.431 1.00 82.31 85 LEU A N 1
ATOM 674 C CA . LEU A 1 85 ? 24.968 5.984 -20.704 1.00 82.31 85 LEU A CA 1
ATOM 675 C C . LEU A 1 85 ? 24.921 6.944 -21.902 1.00 82.31 85 LEU A C 1
ATOM 677 O O . LEU A 1 85 ? 25.624 6.739 -22.888 1.00 82.31 85 LEU A O 1
ATOM 681 N N . ARG A 1 86 ? 24.149 8.035 -21.803 1.00 77.00 86 ARG A N 1
ATOM 682 C CA . ARG A 1 86 ? 24.121 9.085 -22.832 1.00 77.00 86 ARG A CA 1
ATOM 683 C C . ARG A 1 86 ? 25.484 9.765 -23.003 1.00 77.00 86 ARG A C 1
ATOM 685 O O . ARG A 1 86 ? 25.835 10.099 -24.127 1.00 77.00 86 ARG A O 1
ATOM 692 N N . ALA A 1 87 ? 26.236 9.967 -21.922 1.00 69.75 87 ALA A N 1
ATOM 693 C CA . ALA A 1 87 ? 27.573 10.557 -21.974 1.00 69.75 87 ALA A CA 1
ATOM 694 C C . ALA A 1 87 ? 28.633 9.604 -22.561 1.00 69.75 87 ALA A C 1
ATOM 696 O O . ALA A 1 87 ? 29.627 10.075 -23.099 1.00 69.75 87 ALA A O 1
ATOM 697 N N . VAL A 1 88 ? 28.414 8.286 -22.489 1.00 60.50 8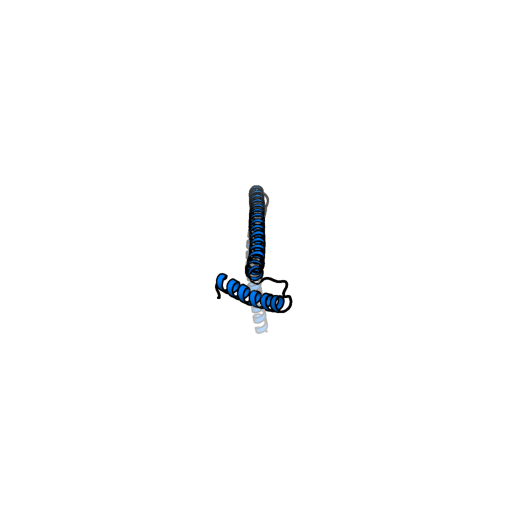8 VAL A N 1
ATOM 698 C CA . VAL A 1 88 ? 29.310 7.255 -23.051 1.00 60.50 88 VAL A CA 1
ATOM 699 C C . VAL A 1 88 ? 29.035 6.987 -24.542 1.00 60.50 88 VAL A C 1
ATOM 701 O O . VAL A 1 88 ? 29.901 6.480 -25.245 1.00 60.50 88 VAL A O 1
ATOM 704 N N . ALA A 1 89 ? 27.851 7.341 -25.050 1.00 55.53 89 ALA A N 1
ATOM 705 C CA . ALA A 1 89 ? 27.393 6.967 -26.389 1.00 55.53 89 ALA A CA 1
ATOM 706 C C . ALA A 1 89 ? 27.765 7.874 -27.595 1.00 55.53 89 ALA A C 1
ATOM 708 O O . ALA A 1 89 ? 27.445 7.452 -28.712 1.00 55.53 89 ALA A O 1
ATOM 709 N N . PRO A 1 90 ? 28.394 9.067 -27.502 1.00 54.66 90 PRO A N 1
ATOM 710 C CA . PRO A 1 90 ? 28.764 9.784 -28.713 1.00 54.66 90 PRO A CA 1
ATOM 711 C C . PRO A 1 90 ? 30.180 9.378 -29.147 1.00 54.66 90 PRO A C 1
ATOM 713 O O . PRO A 1 90 ? 31.144 9.781 -28.516 1.00 54.66 90 PRO A O 1
ATOM 716 N N . GLU A 1 91 ? 30.288 8.678 -30.285 1.00 55.00 91 GLU A N 1
ATOM 717 C CA . GLU A 1 91 ? 31.500 8.575 -31.132 1.00 55.00 91 GLU A CA 1
ATOM 718 C C . GLU A 1 91 ? 32.449 7.376 -30.888 1.00 55.00 91 GLU A C 1
ATOM 720 O O . GLU A 1 91 ? 33.466 7.509 -30.219 1.00 55.00 91 GLU A O 1
ATOM 725 N N . ARG A 1 92 ? 32.211 6.219 -31.543 1.00 57.06 92 ARG A N 1
ATOM 726 C CA . ARG A 1 92 ? 33.205 5.618 -32.480 1.00 57.06 92 ARG A CA 1
ATOM 727 C C . ARG A 1 92 ? 32.820 4.297 -33.156 1.00 57.06 92 ARG A C 1
ATOM 729 O O . ARG A 1 92 ? 33.322 4.077 -34.248 1.00 57.06 92 ARG A O 1
ATOM 736 N N . GLU A 1 93 ? 31.929 3.466 -32.616 1.00 56.38 93 GLU A N 1
ATOM 737 C CA . GLU A 1 93 ? 31.663 2.150 -33.249 1.00 56.38 93 GLU A CA 1
ATOM 738 C C . GLU A 1 93 ? 30.441 2.107 -34.174 1.00 56.38 93 GLU A C 1
ATOM 740 O O . GLU A 1 93 ? 30.475 1.476 -35.227 1.00 56.38 93 GLU A O 1
ATOM 745 N N . VAL A 1 94 ? 29.356 2.811 -33.847 1.00 58.34 94 VAL A N 1
ATOM 746 C CA . VAL A 1 94 ? 28.104 2.669 -34.619 1.00 58.34 94 VAL A CA 1
ATOM 747 C C . VAL A 1 94 ? 28.166 3.409 -35.962 1.00 58.34 94 VAL A C 1
ATOM 749 O O . VAL A 1 94 ? 27.597 2.963 -36.955 1.00 58.34 94 VAL A O 1
ATOM 752 N N . ALA A 1 95 ? 28.896 4.526 -36.030 1.00 60.25 95 ALA A N 1
ATOM 753 C CA . ALA A 1 95 ? 28.997 5.333 -37.246 1.00 60.25 95 ALA A CA 1
ATOM 754 C C . ALA A 1 95 ? 29.931 4.725 -38.310 1.00 60.25 95 ALA A C 1
ATOM 756 O O . ALA A 1 95 ? 29.712 4.945 -39.502 1.00 60.25 95 ALA A O 1
ATOM 757 N N . THR A 1 96 ? 30.961 3.974 -37.908 1.00 58.97 96 THR A N 1
ATOM 758 C CA . THR A 1 96 ? 31.860 3.263 -38.833 1.00 58.97 96 THR A CA 1
ATOM 759 C C . THR A 1 96 ? 31.189 2.003 -39.367 1.00 58.97 96 THR A C 1
ATOM 761 O O . THR A 1 96 ? 31.121 1.836 -40.583 1.00 58.97 96 THR A O 1
ATOM 764 N N . ALA A 1 97 ? 30.561 1.211 -38.490 1.00 60.38 97 ALA A N 1
ATOM 765 C CA . ALA A 1 97 ? 29.802 0.027 -38.887 1.00 60.38 97 ALA A CA 1
ATOM 766 C C . ALA A 1 97 ? 28.643 0.376 -39.841 1.00 60.38 97 ALA A C 1
ATOM 768 O O . ALA A 1 97 ? 28.452 -0.281 -40.862 1.00 60.38 97 ALA A O 1
ATOM 769 N N . ALA A 1 98 ? 27.907 1.463 -39.578 1.00 63.88 98 ALA A N 1
ATOM 770 C CA . ALA A 1 98 ? 26.832 1.902 -40.468 1.00 63.88 98 ALA A CA 1
ATOM 771 C C . ALA A 1 98 ? 27.340 2.350 -41.854 1.00 63.88 98 ALA A C 1
ATOM 773 O O . ALA A 1 98 ? 26.649 2.146 -42.853 1.00 63.88 98 ALA A O 1
ATOM 774 N N . LYS A 1 99 ? 28.543 2.940 -41.940 1.00 71.81 99 LYS A N 1
ATOM 775 C CA . LYS A 1 99 ? 29.146 3.336 -43.224 1.00 71.81 99 LYS A CA 1
ATOM 776 C C . LYS A 1 99 ? 29.644 2.137 -44.031 1.00 71.81 99 LYS A C 1
ATOM 778 O O . LYS A 1 99 ? 29.436 2.125 -45.241 1.00 71.81 99 LYS A O 1
ATOM 783 N N . GLU A 1 100 ? 30.243 1.136 -43.388 1.00 68.88 100 GLU A N 1
ATOM 784 C CA . GLU A 1 100 ? 30.667 -0.099 -44.065 1.00 68.88 100 GLU A CA 1
ATOM 785 C C . GLU A 1 100 ? 29.468 -0.899 -44.581 1.00 68.88 100 GLU A C 1
ATOM 787 O O . GLU A 1 100 ? 29.444 -1.281 -45.749 1.00 68.88 100 GLU A O 1
ATOM 792 N N . VAL A 1 101 ? 28.420 -1.058 -43.766 1.00 72.88 101 VAL A N 1
ATOM 793 C CA . VAL A 1 101 ? 27.186 -1.744 -44.188 1.00 72.88 101 VAL A CA 1
ATOM 794 C C . VAL A 1 101 ? 26.496 -1.001 -45.338 1.00 72.88 101 VAL A C 1
ATOM 796 O O . VAL A 1 101 ? 25.997 -1.621 -46.274 1.00 72.88 101 VAL A O 1
ATOM 799 N N . ALA A 1 102 ? 26.494 0.334 -45.332 1.00 74.88 102 ALA A N 1
ATOM 800 C CA . ALA A 1 102 ? 25.927 1.104 -46.439 1.00 74.88 102 ALA A CA 1
ATOM 801 C C . ALA A 1 102 ? 26.725 0.955 -47.750 1.00 74.88 102 ALA A C 1
ATOM 803 O O . ALA A 1 102 ? 26.135 1.026 -48.832 1.00 74.88 102 ALA A O 1
ATOM 804 N N . ALA A 1 103 ? 28.046 0.762 -47.673 1.00 78.62 103 ALA A N 1
ATOM 805 C CA . ALA A 1 103 ? 28.890 0.534 -48.844 1.00 78.62 103 ALA A CA 1
ATOM 806 C C . ALA A 1 103 ? 28.659 -0.864 -49.441 1.00 78.62 103 ALA A C 1
ATOM 808 O O . ALA A 1 103 ? 28.414 -0.973 -50.643 1.00 78.62 103 ALA A O 1
ATOM 809 N N . THR A 1 104 ? 28.628 -1.907 -48.605 1.00 80.56 104 THR A N 1
ATOM 810 C CA . THR A 1 104 ? 28.409 -3.291 -49.060 1.00 80.56 104 THR A CA 1
ATOM 811 C C . THR A 1 104 ? 27.020 -3.488 -49.665 1.00 80.56 104 THR A C 1
ATOM 813 O O . THR A 1 104 ? 26.879 -4.131 -50.703 1.00 80.56 104 THR A O 1
ATOM 816 N N . VAL A 1 105 ? 25.982 -2.863 -49.099 1.00 80.62 105 VAL A N 1
ATOM 817 C CA . VAL A 1 105 ? 24.618 -2.929 -49.655 1.00 80.62 105 VAL A CA 1
ATOM 818 C C . VAL A 1 105 ? 24.538 -2.307 -51.055 1.00 80.62 105 VAL A C 1
ATOM 820 O O . VAL A 1 105 ? 23.811 -2.816 -51.909 1.00 80.62 105 VAL A O 1
ATOM 823 N N . LYS A 1 106 ? 25.289 -1.231 -51.327 1.00 87.12 106 LYS A N 1
ATOM 824 C CA . LYS A 1 106 ? 25.315 -0.617 -52.665 1.00 87.12 106 LYS A CA 1
ATOM 825 C C . LYS A 1 106 ? 25.977 -1.521 -53.704 1.00 87.12 106 LYS A C 1
ATOM 827 O O . LYS A 1 106 ? 25.448 -1.625 -54.806 1.00 87.12 106 LYS A O 1
ATOM 832 N N . GLU A 1 107 ? 27.076 -2.177 -53.347 1.00 84.75 107 GLU A N 1
ATOM 833 C CA . GLU A 1 107 ? 27.793 -3.104 -54.233 1.00 84.75 107 GLU A CA 1
ATOM 834 C C . GLU A 1 107 ? 26.956 -4.354 -54.554 1.00 84.75 107 GLU A C 1
ATOM 836 O O . GLU A 1 107 ? 26.838 -4.765 -55.710 1.00 84.75 107 GLU A O 1
ATOM 841 N N . VAL A 1 108 ? 26.267 -4.907 -53.552 1.00 82.50 108 VAL A N 1
ATOM 842 C CA . VAL A 1 108 ? 25.344 -6.035 -53.755 1.00 82.50 108 VAL A CA 1
ATOM 843 C C . VAL A 1 108 ? 24.173 -5.636 -54.658 1.00 82.50 108 VAL A C 1
ATOM 845 O O . VAL A 1 108 ? 23.770 -6.402 -55.533 1.00 82.50 108 VAL A O 1
ATOM 848 N N . ALA A 1 109 ? 23.641 -4.420 -54.502 1.00 83.31 109 ALA A N 1
ATOM 849 C CA . ALA A 1 109 ? 22.551 -3.932 -55.342 1.00 83.31 109 ALA A CA 1
ATOM 850 C C . ALA A 1 109 ? 22.965 -3.732 -56.813 1.00 83.31 109 ALA A C 1
ATOM 852 O O . ALA A 1 109 ? 22.135 -3.919 -57.705 1.00 83.31 109 ALA A O 1
ATOM 853 N N . THR A 1 110 ? 24.217 -3.354 -57.091 1.00 86.19 110 THR A N 1
ATOM 854 C CA . THR A 1 110 ? 24.729 -3.258 -58.468 1.00 86.19 110 THR A CA 1
ATOM 855 C C . THR A 1 110 ? 24.959 -4.636 -59.076 1.00 86.19 110 THR A C 1
ATOM 857 O O . THR A 1 110 ? 24.477 -4.883 -60.179 1.00 86.19 110 THR A O 1
ATOM 860 N N . ALA A 1 111 ? 25.564 -5.561 -58.326 1.00 85.06 111 ALA A N 1
ATOM 861 C CA . ALA A 1 111 ? 25.770 -6.937 -58.778 1.00 85.06 111 ALA A CA 1
ATOM 862 C C . ALA A 1 111 ? 24.438 -7.642 -59.095 1.00 85.06 111 ALA A C 1
ATOM 864 O O . ALA A 1 111 ? 24.300 -8.301 -60.122 1.00 85.06 111 ALA A O 1
ATOM 865 N N . ALA A 1 112 ? 23.408 -7.438 -58.268 1.00 81.75 112 ALA A N 1
ATOM 866 C CA . ALA A 1 112 ? 22.080 -8.000 -58.513 1.00 81.75 112 ALA A CA 1
ATOM 867 C C . ALA A 1 112 ? 21.441 -7.487 -59.819 1.00 81.75 112 ALA A C 1
ATOM 869 O O . ALA A 1 112 ? 20.736 -8.236 -60.496 1.00 81.75 112 ALA A O 1
ATOM 870 N N . LYS A 1 113 ? 21.689 -6.225 -60.201 1.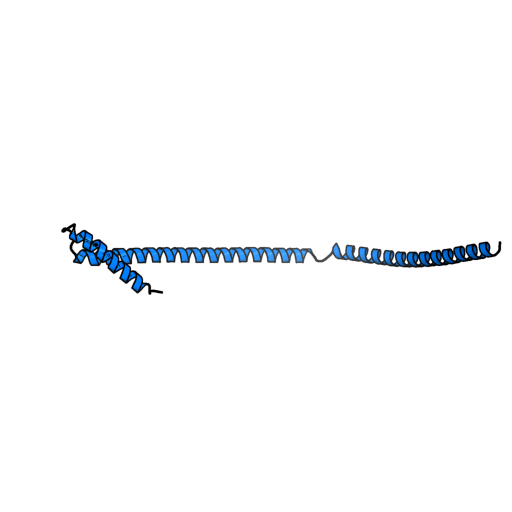00 86.00 113 LYS A N 1
ATOM 871 C CA . LYS A 1 113 ? 21.190 -5.667 -61.470 1.00 86.00 113 LYS A CA 1
ATOM 872 C C . LYS A 1 113 ? 21.897 -6.266 -62.681 1.00 86.00 113 LYS A C 1
ATOM 874 O O . LYS A 1 113 ? 21.234 -6.521 -63.682 1.00 86.00 113 LYS A O 1
ATOM 879 N N . GLU A 1 114 ? 23.201 -6.507 -62.588 1.00 84.38 114 GLU A N 1
ATOM 880 C CA . GLU A 1 114 ? 23.967 -7.174 -63.648 1.00 84.38 114 GLU A CA 1
ATOM 881 C C . GLU A 1 114 ? 23.511 -8.623 -63.826 1.00 84.38 114 GLU A C 1
ATOM 883 O O . GLU A 1 114 ? 23.218 -9.036 -64.944 1.00 84.38 114 GLU A O 1
ATOM 888 N N . VAL A 1 115 ? 23.327 -9.360 -62.726 1.00 83.06 115 VAL A N 1
ATOM 889 C CA . VAL A 1 115 ? 22.778 -10.725 -62.761 1.00 83.06 115 VAL A CA 1
ATOM 890 C C . VAL A 1 115 ? 21.375 -10.747 -63.374 1.00 83.06 115 VAL A C 1
ATOM 892 O O . VAL A 1 115 ? 21.063 -11.604 -64.193 1.00 83.06 115 VAL A O 1
ATOM 895 N N . ALA A 1 116 ? 20.514 -9.786 -63.034 1.00 83.12 116 ALA A N 1
ATOM 896 C CA . ALA A 1 116 ? 19.186 -9.706 -63.639 1.00 83.12 116 ALA A CA 1
ATOM 897 C C . ALA A 1 116 ? 19.238 -9.423 -65.153 1.00 83.12 116 ALA A C 1
ATOM 899 O O . ALA A 1 116 ? 18.370 -9.887 -65.893 1.00 83.12 116 ALA A O 1
ATOM 900 N N . ALA A 1 117 ? 20.232 -8.664 -65.623 1.00 84.25 117 ALA A N 1
ATOM 901 C CA . ALA A 1 117 ? 20.426 -8.408 -67.047 1.00 84.25 117 ALA A CA 1
ATOM 902 C C . ALA A 1 117 ? 20.915 -9.663 -67.788 1.00 84.25 117 ALA A C 1
ATOM 904 O O . ALA A 1 117 ? 20.360 -9.996 -68.834 1.00 84.25 117 ALA A O 1
ATOM 905 N N . THR A 1 118 ? 21.878 -10.396 -67.222 1.00 80.69 118 THR A N 1
ATOM 906 C CA . THR A 1 118 ? 22.402 -11.626 -67.838 1.00 80.69 118 THR A CA 1
ATOM 907 C C . THR A 1 118 ? 21.362 -12.740 -67.877 1.00 80.69 118 THR A C 1
ATOM 909 O O . THR A 1 118 ? 21.271 -13.452 -68.872 1.00 80.69 118 THR A O 1
ATOM 912 N N . VAL A 1 119 ? 20.510 -12.859 -66.854 1.00 84.00 119 VAL A N 1
ATOM 913 C CA . VAL A 1 119 ? 19.396 -13.823 -66.861 1.00 84.00 119 VAL A CA 1
ATOM 914 C C . VAL A 1 119 ? 18.428 -13.541 -68.012 1.00 84.00 119 VAL A C 1
ATOM 916 O O . VAL A 1 119 ? 18.058 -14.468 -68.728 1.00 84.00 119 VAL A O 1
ATOM 919 N N . LYS A 1 120 ? 18.073 -12.272 -68.254 1.00 84.69 120 LYS A N 1
ATOM 920 C CA . LYS A 1 120 ? 17.201 -11.904 -69.383 1.00 84.69 120 LYS A CA 1
ATOM 921 C C . LYS A 1 120 ? 17.829 -12.220 -70.738 1.00 84.69 120 LYS A C 1
ATOM 923 O O . LYS A 1 120 ? 17.122 -12.621 -71.658 1.00 84.69 120 LYS A O 1
ATOM 928 N N . GLU A 1 121 ? 19.139 -12.036 -70.868 1.00 79.44 121 GLU A N 1
ATOM 929 C CA . GLU A 1 121 ? 19.863 -12.389 -72.089 1.00 79.44 121 GLU A CA 1
ATOM 930 C C . GLU A 1 121 ? 19.860 -13.907 -72.316 1.00 79.44 121 GLU A C 1
ATOM 932 O O . GLU A 1 121 ? 19.541 -14.366 -73.412 1.00 79.44 121 GLU A O 1
ATOM 937 N N . VAL A 1 122 ? 20.114 -14.697 -71.268 1.00 79.00 122 VAL A N 1
ATOM 938 C CA . VAL A 1 122 ? 20.063 -16.166 -71.328 1.00 79.00 122 VAL A CA 1
ATOM 939 C C . VAL A 1 122 ? 18.660 -16.668 -71.677 1.00 79.00 122 VAL A C 1
ATOM 941 O O . VAL A 1 122 ? 18.529 -17.564 -72.510 1.00 79.00 122 VAL A O 1
ATOM 944 N N . GLU A 1 123 ? 17.608 -16.082 -71.101 1.00 81.38 123 GLU A N 1
ATOM 945 C CA . GLU A 1 123 ? 16.219 -16.414 -71.446 1.00 81.38 123 GLU A CA 1
ATOM 946 C C . GLU A 1 123 ? 15.908 -16.109 -72.917 1.00 81.38 123 GLU A C 1
ATOM 948 O O . GLU A 1 123 ? 15.311 -16.939 -73.605 1.00 81.38 123 GLU A O 1
ATOM 953 N N . ALA A 1 124 ? 16.351 -14.957 -73.430 1.00 80.94 124 ALA A N 1
ATOM 954 C CA . ALA A 1 124 ? 16.164 -14.600 -74.833 1.00 80.94 124 ALA A CA 1
ATOM 955 C C . ALA A 1 124 ? 16.890 -15.578 -75.774 1.00 80.94 124 ALA A C 1
ATOM 957 O O . ALA A 1 124 ? 16.311 -16.030 -76.764 1.00 80.94 124 ALA A O 1
ATOM 958 N N . VAL A 1 125 ? 18.128 -15.960 -75.445 1.00 81.31 125 VAL A N 1
ATOM 959 C CA . VAL A 1 125 ? 18.900 -16.949 -76.214 1.00 81.31 125 VAL A CA 1
ATOM 960 C C . VAL A 1 125 ? 18.231 -18.326 -76.180 1.00 81.31 125 VAL A C 1
ATOM 962 O O . VAL A 1 125 ? 18.159 -18.996 -77.212 1.00 81.31 125 VAL A O 1
ATOM 965 N N . ALA A 1 126 ? 17.693 -18.742 -75.031 1.00 77.31 126 ALA A N 1
ATOM 966 C CA . ALA A 1 12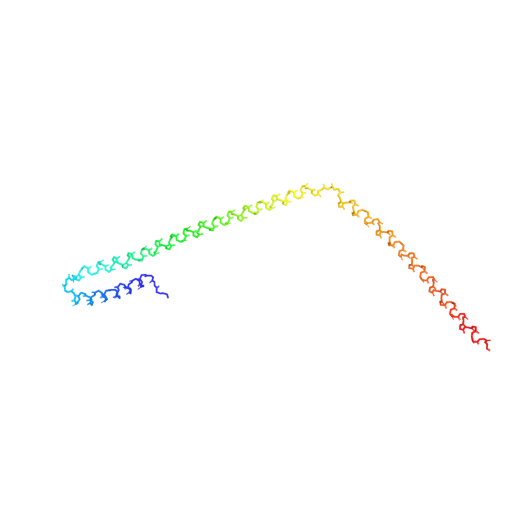6 ? 16.983 -20.011 -74.900 1.00 77.31 126 ALA A CA 1
ATOM 967 C C . ALA A 1 126 ? 15.706 -20.055 -75.759 1.00 77.31 126 ALA A C 1
ATOM 969 O O . ALA A 1 126 ? 15.491 -21.042 -76.465 1.00 77.31 126 ALA A O 1
ATOM 970 N N . MET A 1 127 ? 14.903 -18.981 -75.774 1.00 79.06 127 MET A N 1
ATOM 971 C CA . MET A 1 127 ? 13.700 -18.905 -76.620 1.00 79.06 127 MET A CA 1
ATOM 972 C C . MET A 1 127 ? 14.038 -18.980 -78.115 1.00 79.06 127 MET A C 1
ATOM 974 O O . MET A 1 127 ? 13.355 -19.675 -78.867 1.00 79.06 127 MET A O 1
ATOM 978 N N . VAL A 1 128 ? 15.109 -18.306 -78.552 1.00 78.62 128 VAL A N 1
ATOM 979 C CA . VAL A 1 128 ? 15.573 -18.370 -79.949 1.00 78.62 128 VAL A CA 1
ATOM 980 C C . VAL A 1 128 ? 16.039 -19.783 -80.306 1.00 78.62 128 VAL A C 1
ATOM 982 O O . VAL A 1 128 ? 15.664 -20.304 -81.354 1.00 78.62 128 VAL A O 1
ATOM 985 N N . ALA A 1 129 ? 16.806 -20.435 -79.428 1.00 77.44 129 ALA A N 1
ATOM 986 C CA . ALA A 1 129 ? 17.277 -21.799 -79.656 1.00 77.44 129 ALA A CA 1
ATOM 987 C C . ALA A 1 129 ? 16.125 -22.819 -79.731 1.00 77.44 129 ALA A C 1
ATOM 989 O O . ALA A 1 129 ? 16.167 -23.732 -80.55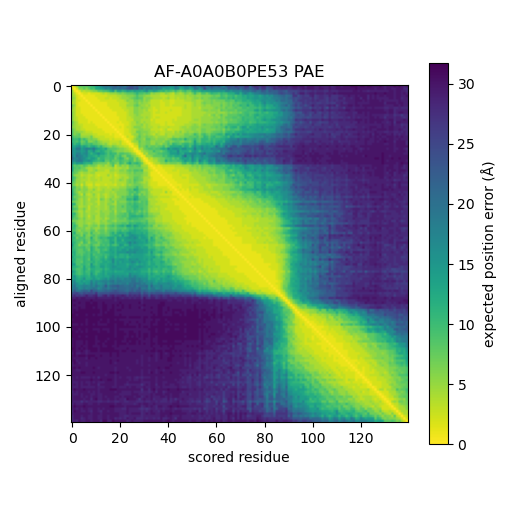7 1.00 77.44 129 ALA A O 1
ATOM 990 N N . GLU A 1 130 ? 15.089 -22.670 -78.900 1.00 74.12 130 GLU A N 1
ATOM 991 C CA . GLU A 1 130 ? 13.912 -23.544 -78.929 1.00 74.12 130 GLU A CA 1
ATOM 992 C C . GLU A 1 130 ? 13.068 -23.333 -80.195 1.00 74.12 130 GLU A C 1
ATOM 994 O O . GLU A 1 130 ? 12.615 -24.306 -80.801 1.00 74.12 130 GLU A O 1
ATOM 999 N N . GLN A 1 131 ? 12.897 -22.082 -80.639 1.00 73.62 131 GLN A N 1
ATOM 1000 C CA . GLN A 1 131 ? 12.166 -21.780 -81.870 1.00 73.62 131 GLN A CA 1
ATOM 1001 C C . GLN A 1 131 ? 12.882 -22.319 -83.116 1.00 73.62 131 GLN A C 1
ATOM 1003 O O . GLN A 1 131 ? 12.219 -22.858 -84.002 1.00 73.62 131 GLN A O 1
ATOM 1008 N N . SER A 1 132 ? 14.216 -22.226 -83.180 1.00 76.50 132 SER A N 1
ATOM 1009 C CA . SER A 1 132 ? 14.992 -22.815 -84.280 1.00 76.50 132 SER A CA 1
ATOM 1010 C C . SER A 1 132 ? 14.814 -24.332 -84.342 1.00 76.50 132 SER A C 1
ATOM 1012 O O . SER A 1 132 ? 14.499 -24.854 -85.404 1.00 76.50 132 SER A O 1
ATOM 1014 N N . ARG A 1 133 ? 14.881 -25.034 -83.199 1.00 75.88 133 ARG A N 1
ATOM 1015 C CA . ARG A 1 133 ? 14.649 -26.491 -83.147 1.00 75.88 133 ARG A CA 1
ATOM 1016 C C . ARG A 1 133 ? 13.257 -26.890 -83.644 1.00 75.88 133 ARG A C 1
ATOM 1018 O O . ARG A 1 133 ? 13.139 -27.840 -84.407 1.00 75.88 133 ARG A O 1
ATOM 1025 N N . LYS A 1 134 ? 12.211 -26.154 -83.247 1.00 71.69 134 LYS A N 1
ATOM 1026 C CA . LYS A 1 134 ? 10.834 -26.404 -83.717 1.00 71.69 134 LYS A CA 1
ATOM 1027 C C . LYS A 1 134 ? 10.672 -26.156 -85.219 1.00 71.69 134 LYS A C 1
ATOM 1029 O O . LYS A 1 134 ? 9.906 -26.861 -85.866 1.00 71.69 134 LYS A O 1
ATOM 1034 N N . ASN A 1 135 ? 11.371 -25.166 -85.776 1.00 64.56 135 ASN A N 1
ATOM 1035 C CA . ASN A 1 135 ? 11.358 -24.916 -87.219 1.00 64.56 135 ASN A CA 1
ATOM 1036 C C . ASN A 1 135 ? 12.090 -26.021 -87.996 1.00 64.56 135 ASN A C 1
ATOM 1038 O O . ASN A 1 135 ? 11.607 -26.418 -89.054 1.00 64.56 135 ASN A O 1
ATOM 1042 N N . ASP A 1 136 ? 13.199 -26.538 -87.464 1.00 71.88 136 ASP A N 1
ATOM 1043 C CA . ASP A 1 136 ? 13.967 -27.622 -88.088 1.00 71.88 136 ASP A CA 1
ATOM 1044 C C . ASP A 1 136 ? 13.180 -28.952 -88.098 1.00 71.88 136 ASP A C 1
ATOM 1046 O O . ASP A 1 136 ? 13.218 -29.680 -89.088 1.00 71.88 136 ASP A O 1
ATOM 1050 N N . GLU A 1 137 ? 12.398 -29.249 -87.049 1.00 65.94 137 GLU A N 1
ATOM 1051 C CA . GLU A 1 137 ? 11.511 -30.430 -86.991 1.00 65.94 137 GLU A CA 1
ATOM 1052 C C . GLU A 1 137 ? 10.327 -30.370 -87.974 1.00 65.94 137 GLU A C 1
ATOM 1054 O O . GLU A 1 137 ? 9.827 -31.411 -88.387 1.00 65.94 137 GLU A O 1
ATOM 1059 N N . LEU A 1 138 ? 9.875 -29.174 -88.371 1.00 65.25 138 LEU A N 1
ATOM 1060 C CA . LEU A 1 138 ? 8.780 -28.998 -89.339 1.00 65.25 138 LEU A CA 1
ATOM 1061 C C . LEU A 1 138 ? 9.240 -29.058 -90.808 1.00 65.25 138 LEU A C 1
ATOM 1063 O O . LEU A 1 138 ? 8.396 -29.028 -91.704 1.00 65.25 138 LEU A O 1
ATOM 1067 N N . GLN A 1 139 ? 10.551 -29.107 -91.067 1.00 59.00 139 GLN A N 1
ATOM 1068 C CA . GLN A 1 139 ? 11.134 -29.173 -92.415 1.00 59.00 139 GLN A CA 1
ATOM 1069 C C . GLN A 1 139 ? 11.654 -30.570 -92.811 1.00 59.00 139 GLN A C 1
ATOM 1071 O O . GLN A 1 139 ? 12.209 -30.707 -93.905 1.00 59.00 139 GLN A O 1
ATOM 1076 N N . LEU A 1 140 ? 11.460 -31.592 -91.965 1.00 53.62 140 LEU A N 1
ATOM 1077 C CA . LEU A 1 140 ? 11.793 -33.000 -92.231 1.00 53.62 140 LEU A CA 1
ATOM 1078 C C . LEU A 1 140 ? 10.534 -33.828 -92.536 1.00 53.62 140 LEU A C 1
ATOM 1080 O O . LEU A 1 140 ? 10.621 -34.712 -93.419 1.00 53.62 140 LEU A O 1
#

pLDDT: mean 82.85, std 12.28, range [53.62, 98.19]

Foldseek 3Di:
DDDPVRVLVVQLVVQLVVVVVVCVVVVVDDSVVSSVVSCCVSVVVVVVVVVVVVVVVVVVVVVVVVVVVVVVVVVVVVVVVVVVVVVVPPDDDPVVVVVVVVVVVVVVVVVVVVVVVVVVVVVVVVVVVVVVVVVVVVVD

Sequence (140 aa):
MTSEAGEIMEKLKEKKAEYETVASTDSSVNLENIDNRIITDVLGLESQAQAKVQRLRDQIVHMQVSTVEQIAEVHRKYKKLQQQLRAVAPEREVATAAKEVAATVKEVATAAKEVAATVKEVEAVAMVAEQSRKNDELQL